Protein AF-A0A2D5TVE5-F1 (afdb_monomer)

Nearest PDB structures (foldseek):
  7y28-assembly1_B  TM=4.968E-01  e=2.700E+00  Homo sapiens
  2rli-assembly1_A  TM=5.035E-01  e=1.716E+00  Homo sapiens
  7ot3-assembly1_B  TM=4.658E-01  e=2.880E+00  Homo sapiens
  1nj1-assembly1_A  TM=4.600E-01  e=2.700E+00  Methanothermobacter thermautotrophicus

Structure (mmCIF, N/CA/C/O backbone):
data_AF-A0A2D5TVE5-F1
#
_entry.id   AF-A0A2D5TVE5-F1
#
loop_
_atom_site.group_PDB
_atom_site.id
_atom_site.type_symbol
_atom_site.label_atom_id
_atom_site.label_alt_id
_atom_site.label_comp_id
_atom_site.label_asym_id
_atom_site.label_entity_id
_atom_site.label_seq_id
_atom_site.pdbx_PDB_ins_code
_atom_site.Cartn_x
_atom_site.Cartn_y
_atom_site.Cartn_z
_atom_site.occupancy
_atom_site.B_iso_or_equiv
_atom_site.auth_seq_id
_atom_site.auth_comp_id
_atom_site.auth_asym_id
_atom_site.auth_atom_id
_atom_site.pdbx_PDB_model_num
ATOM 1 N N . MET A 1 1 ? 2.453 4.242 -17.280 1.00 61.78 1 MET A N 1
ATOM 2 C CA . MET A 1 1 ? 2.734 3.548 -16.015 1.00 61.78 1 MET A CA 1
ATOM 3 C C . MET A 1 1 ? 4.223 3.568 -15.744 1.00 61.78 1 MET A C 1
ATOM 5 O O . MET A 1 1 ? 4.972 3.250 -16.664 1.00 61.78 1 MET A O 1
ATOM 9 N N . ALA A 1 2 ? 4.630 3.932 -14.527 1.00 77.81 2 ALA A N 1
ATOM 10 C CA . ALA A 1 2 ? 6.026 3.862 -14.098 1.00 77.81 2 ALA A CA 1
ATOM 11 C C . AL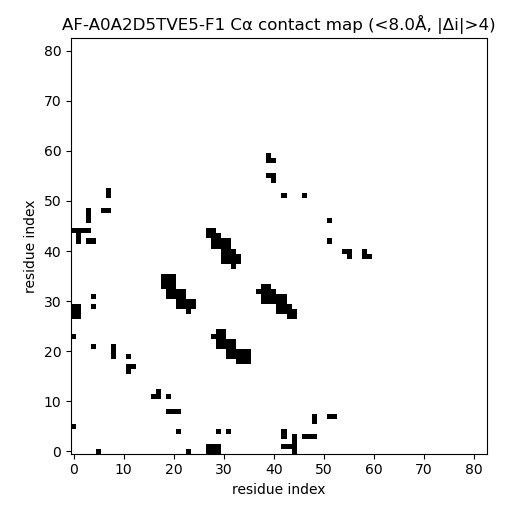A A 1 2 ? 6.524 2.407 -14.153 1.00 77.81 2 ALA A C 1
ATOM 13 O O . ALA A 1 2 ? 5.847 1.516 -13.636 1.00 77.81 2 ALA A O 1
ATOM 14 N N . GLU A 1 3 ? 7.693 2.153 -14.750 1.00 90.56 3 GLU A N 1
ATOM 15 C CA . GLU A 1 3 ? 8.314 0.814 -14.822 1.00 90.56 3 GLU A CA 1
ATOM 16 C C . GLU A 1 3 ? 8.472 0.198 -13.423 1.00 90.56 3 GLU A C 1
ATOM 18 O O . GLU A 1 3 ? 8.083 -0.943 -13.179 1.00 90.56 3 GLU A O 1
ATOM 23 N N . VAL A 1 4 ? 8.901 1.022 -12.467 1.00 94.50 4 VAL A N 1
ATOM 24 C CA . VAL A 1 4 ? 9.050 0.658 -11.054 1.00 94.50 4 VAL A CA 1
ATOM 25 C C . VAL A 1 4 ? 7.722 0.226 -10.432 1.00 94.50 4 VAL A C 1
ATOM 27 O O . VAL A 1 4 ? 7.693 -0.739 -9.676 1.00 94.50 4 VAL A O 1
ATOM 30 N N . ALA A 1 5 ? 6.604 0.882 -10.760 1.00 95.12 5 ALA A N 1
ATOM 31 C CA . ALA A 1 5 ? 5.300 0.510 -10.210 1.00 95.12 5 ALA A CA 1
ATOM 32 C C . ALA A 1 5 ? 4.861 -0.889 -10.672 1.00 95.12 5 ALA A C 1
ATOM 34 O O . ALA A 1 5 ? 4.325 -1.657 -9.874 1.00 95.12 5 ALA A O 1
ATOM 35 N N . LEU A 1 6 ? 5.135 -1.238 -11.934 1.00 95.25 6 LEU A N 1
ATOM 36 C CA . LEU A 1 6 ? 4.871 -2.576 -12.470 1.00 95.25 6 LEU A CA 1
ATOM 37 C C . LEU A 1 6 ? 5.750 -3.640 -11.807 1.00 95.25 6 LEU A C 1
ATOM 39 O O . LEU A 1 6 ? 5.235 -4.689 -11.429 1.00 95.25 6 LEU A O 1
ATOM 43 N N . GLU A 1 7 ? 7.045 -3.368 -11.627 1.00 96.12 7 GLU A N 1
ATOM 44 C CA . GLU A 1 7 ? 7.942 -4.279 -10.904 1.00 96.12 7 GLU A CA 1
ATOM 45 C C . GLU A 1 7 ? 7.479 -4.512 -9.461 1.00 96.12 7 GLU A C 1
ATOM 47 O O . GLU A 1 7 ? 7.505 -5.639 -8.970 1.00 96.12 7 GLU A O 1
ATOM 52 N N . ILE A 1 8 ? 7.037 -3.455 -8.774 1.00 97.19 8 ILE A N 1
ATOM 53 C CA . ILE A 1 8 ? 6.504 -3.553 -7.413 1.00 97.19 8 ILE A CA 1
ATOM 54 C C . ILE A 1 8 ? 5.257 -4.436 -7.387 1.00 97.19 8 ILE A C 1
ATOM 56 O O . ILE A 1 8 ? 5.174 -5.328 -6.546 1.00 97.19 8 ILE A O 1
ATOM 60 N N . LEU A 1 9 ? 4.313 -4.235 -8.312 1.00 96.94 9 LEU A N 1
ATOM 61 C CA . LEU A 1 9 ? 3.112 -5.066 -8.384 1.00 96.94 9 LEU A CA 1
ATOM 62 C C . LEU A 1 9 ? 3.459 -6.540 -8.632 1.00 96.94 9 LEU A C 1
ATOM 64 O O . LEU A 1 9 ? 2.918 -7.403 -7.950 1.00 96.94 9 LEU A O 1
ATOM 68 N N . GLN A 1 10 ? 4.403 -6.827 -9.533 1.00 97.56 10 GLN A N 1
ATOM 69 C CA . GLN A 1 10 ? 4.867 -8.195 -9.794 1.00 97.56 10 GLN A CA 1
ATOM 70 C C . GLN A 1 10 ? 5.456 -8.852 -8.543 1.00 97.56 10 GLN A C 1
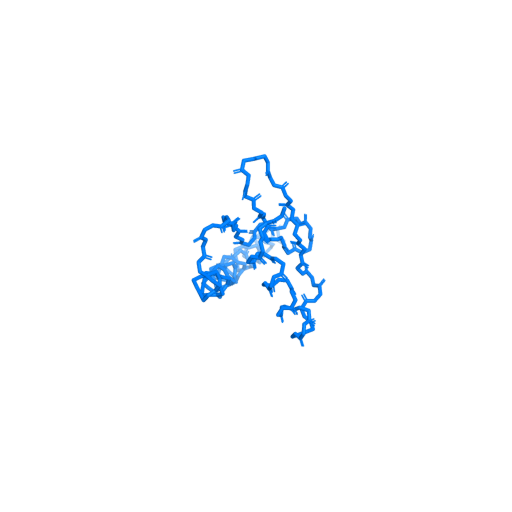ATOM 72 O O . GLN A 1 10 ? 5.116 -9.990 -8.240 1.00 97.56 10 GLN A O 1
ATOM 77 N N . ILE A 1 11 ? 6.281 -8.132 -7.775 1.00 97.75 11 ILE A N 1
ATOM 78 C CA . ILE A 1 11 ? 6.821 -8.641 -6.504 1.00 97.75 11 ILE A CA 1
ATOM 79 C C . ILE A 1 11 ? 5.689 -8.966 -5.525 1.00 97.75 11 ILE A C 1
ATOM 81 O O . ILE A 1 11 ? 5.712 -10.009 -4.878 1.00 97.75 11 ILE A O 1
ATOM 85 N N . LEU A 1 12 ? 4.693 -8.087 -5.401 1.00 97.56 12 LEU A N 1
ATOM 86 C CA . LEU A 1 12 ? 3.553 -8.316 -4.512 1.00 97.56 12 LEU A CA 1
ATOM 87 C C . LEU A 1 12 ? 2.722 -9.528 -4.966 1.00 97.56 12 LEU A C 1
ATOM 89 O O . LEU A 1 12 ? 2.329 -10.340 -4.131 1.00 97.56 12 LEU A O 1
ATOM 93 N N . GLU A 1 13 ? 2.512 -9.704 -6.271 1.00 97.25 13 GLU A N 1
ATOM 94 C CA . GLU A 1 13 ? 1.832 -10.875 -6.840 1.00 97.25 13 GLU A CA 1
ATOM 95 C C . GLU A 1 13 ? 2.606 -12.181 -6.609 1.00 97.25 13 GLU A C 1
ATOM 97 O O . GLU A 1 13 ? 1.996 -13.188 -6.246 1.00 97.25 13 GLU A O 1
ATOM 102 N N . GLU A 1 14 ? 3.935 -12.173 -6.760 1.00 98.25 14 GLU A N 1
ATOM 103 C CA . GLU A 1 14 ? 4.811 -13.317 -6.452 1.00 98.25 14 GLU A CA 1
ATOM 104 C C . GLU A 1 14 ? 4.764 -13.709 -4.967 1.00 98.25 14 GLU A C 1
ATOM 106 O O . GLU A 1 14 ? 4.958 -14.876 -4.624 1.00 98.25 14 GLU A O 1
ATOM 111 N N . LEU A 1 15 ? 4.477 -12.745 -4.089 1.00 97.75 15 LEU A N 1
ATOM 112 C CA . LEU A 1 15 ? 4.268 -12.945 -2.654 1.00 97.75 15 LEU A CA 1
ATOM 113 C C . LEU A 1 15 ? 2.811 -13.295 -2.293 1.00 97.75 15 LEU A C 1
ATOM 115 O O . LEU A 1 15 ? 2.469 -13.302 -1.112 1.00 97.75 15 LEU A O 1
ATOM 119 N N . GLU A 1 16 ? 1.958 -13.578 -3.283 1.00 97.94 16 GLU A N 1
ATOM 120 C CA . GLU A 1 16 ? 0.526 -13.889 -3.125 1.00 97.94 16 GLU A CA 1
ATOM 121 C C . GLU A 1 16 ? -0.317 -12.729 -2.539 1.00 97.94 16 GLU A C 1
ATOM 123 O O . GLU A 1 16 ? -1.437 -12.920 -2.052 1.00 97.94 16 GLU A O 1
ATOM 128 N N . LEU A 1 17 ? 0.180 -11.489 -2.617 1.00 96.75 17 LEU A N 1
ATOM 129 C CA . LEU A 1 17 ? -0.490 -10.275 -2.135 1.00 96.75 17 LEU A CA 1
ATOM 130 C C . LEU A 1 17 ? -1.375 -9.656 -3.228 1.00 96.75 17 LEU A C 1
ATOM 132 O O . LEU A 1 17 ? -1.168 -8.532 -3.684 1.00 96.75 17 LEU A O 1
ATOM 136 N N . HIS A 1 18 ? -2.401 -10.395 -3.652 1.00 96.06 18 HIS A N 1
ATOM 137 C CA . HIS A 1 18 ? -3.283 -10.014 -4.767 1.00 96.06 18 HIS A CA 1
ATOM 138 C C . HIS A 1 18 ? -4.266 -8.867 -4.465 1.00 96.06 18 HIS A C 1
ATOM 140 O O . HIS A 1 18 ? -5.069 -8.500 -5.319 1.00 96.06 18 HIS A O 1
ATOM 146 N N . GLN A 1 19 ? -4.257 -8.319 -3.248 1.00 95.88 19 GLN A N 1
ATOM 147 C CA . GLN A 1 19 ? -5.138 -7.216 -2.845 1.00 95.88 19 GLN A CA 1
ATOM 148 C C . GLN A 1 19 ? -4.612 -5.849 -3.299 1.00 95.88 19 GLN A C 1
ATOM 150 O O . GLN A 1 19 ? -5.325 -4.850 -3.175 1.00 95.88 19 GLN A O 1
ATOM 155 N N . PHE A 1 20 ? -3.368 -5.792 -3.779 1.00 97.12 20 PHE A N 1
ATOM 156 C CA . PHE A 1 20 ? -2.754 -4.569 -4.265 1.00 97.12 20 PHE A CA 1
ATOM 157 C C . PHE A 1 20 ? -3.082 -4.335 -5.740 1.00 97.12 20 PHE A C 1
ATOM 159 O O . PHE A 1 20 ? -2.998 -5.246 -6.559 1.00 97.12 20 PHE A O 1
ATOM 166 N N . THR A 1 21 ? -3.429 -3.099 -6.087 1.00 97.06 21 THR A N 1
ATOM 167 C CA . THR A 1 21 ? -3.705 -2.674 -7.464 1.00 97.06 21 THR A CA 1
ATOM 168 C C . THR A 1 21 ? -3.006 -1.355 -7.773 1.00 97.06 21 THR A C 1
ATOM 170 O O . THR A 1 21 ? -2.671 -0.581 -6.876 1.00 97.06 21 THR A O 1
ATOM 173 N N . LEU A 1 22 ? -2.755 -1.091 -9.057 1.00 96.44 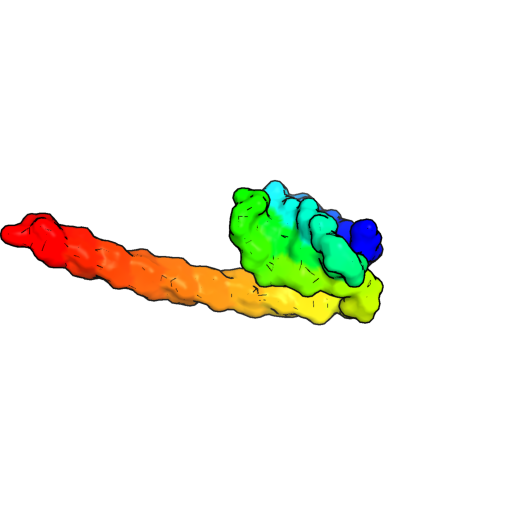22 LEU A N 1
ATOM 174 C CA . LEU A 1 22 ? -2.161 0.165 -9.515 1.00 96.44 22 LEU A CA 1
ATOM 175 C C . LEU A 1 22 ? -3.227 1.092 -10.098 1.00 96.44 22 LEU A C 1
ATOM 177 O O . LEU A 1 22 ? -4.097 0.664 -10.860 1.00 96.44 22 LEU A O 1
ATOM 181 N N . ARG A 1 23 ? -3.122 2.386 -9.794 1.00 95.81 23 ARG A N 1
ATOM 182 C CA . ARG A 1 23 ? -3.961 3.438 -10.375 1.00 95.81 23 ARG A CA 1
ATOM 183 C C . ARG A 1 23 ? -3.092 4.560 -10.926 1.00 95.81 23 ARG A C 1
ATOM 185 O O . ARG A 1 23 ? -2.446 5.288 -10.181 1.00 95.81 23 ARG A O 1
ATOM 192 N N . GLU A 1 24 ? -3.110 4.737 -12.242 1.00 93.25 24 GLU A N 1
ATOM 193 C CA . GLU A 1 24 ? -2.391 5.843 -12.877 1.00 93.25 24 GLU A CA 1
ATOM 194 C C . GLU A 1 24 ? -3.020 7.194 -12.518 1.00 93.25 24 GLU A C 1
ATOM 196 O O . GLU A 1 24 ? -4.245 7.368 -12.544 1.00 93.25 24 GLU A O 1
ATOM 201 N N . ARG A 1 25 ? -2.168 8.172 -12.211 1.00 90.31 25 ARG A N 1
ATOM 202 C CA . ARG A 1 25 ? -2.556 9.556 -11.949 1.00 90.31 25 ARG A CA 1
ATOM 203 C C . ARG A 1 25 ? -2.041 10.463 -13.068 1.00 90.31 25 ARG A C 1
ATOM 205 O O . ARG A 1 25 ? -0.996 10.198 -13.666 1.00 90.31 25 ARG A O 1
ATOM 212 N N . PRO A 1 26 ? -2.748 11.569 -13.362 1.00 83.69 26 PRO A N 1
ATOM 213 C CA . PRO A 1 26 ? -2.216 12.597 -14.247 1.00 83.69 26 PRO A CA 1
ATOM 214 C C . PRO A 1 26 ? -0.868 13.104 -13.716 1.00 83.69 26 PRO A C 1
ATOM 216 O O . PRO A 1 26 ? -0.777 13.470 -12.547 1.00 83.69 26 PRO A O 1
ATOM 219 N N . GLY A 1 27 ? 0.156 13.152 -14.573 1.00 79.56 27 GLY A N 1
ATOM 220 C CA . GLY A 1 27 ? 1.477 13.690 -14.216 1.00 79.56 27 GLY A CA 1
ATOM 221 C C . GLY A 1 27 ? 2.603 12.670 -14.023 1.00 79.56 27 GLY A C 1
ATOM 222 O O . GLY A 1 27 ? 3.646 13.059 -13.518 1.00 79.56 27 GLY A O 1
ATOM 223 N N . GLY A 1 28 ? 2.425 11.406 -14.429 1.00 81.19 28 GLY A N 1
ATOM 224 C CA . GLY A 1 28 ? 3.495 10.389 -14.364 1.00 81.19 28 GLY A CA 1
ATOM 225 C C . GLY A 1 28 ? 3.632 9.707 -13.000 1.00 81.19 28 GLY A C 1
ATOM 226 O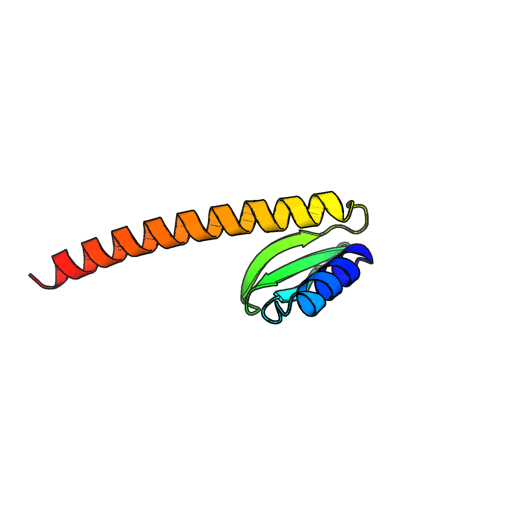 O . GLY A 1 28 ? 4.580 8.976 -12.754 1.00 81.19 28 GLY A O 1
ATOM 227 N N . GLN A 1 29 ? 2.670 9.927 -12.107 1.00 91.69 29 GLN A N 1
ATOM 228 C CA . GLN A 1 29 ? 2.598 9.253 -10.818 1.00 91.69 29 GLN A CA 1
ATOM 229 C C . GLN A 1 29 ? 1.660 8.043 -10.910 1.00 91.69 29 GLN A C 1
ATOM 231 O O . GLN A 1 29 ? 0.618 8.096 -11.569 1.00 91.69 29 GLN A O 1
ATOM 236 N N . THR A 1 30 ? 2.017 6.950 -10.243 1.00 95.94 30 THR A N 1
ATOM 237 C CA . THR A 1 30 ? 1.192 5.741 -10.146 1.00 95.94 30 THR A CA 1
ATOM 238 C C . THR A 1 30 ? 0.915 5.435 -8.681 1.00 95.94 30 THR A C 1
ATOM 240 O O . THR A 1 30 ? 1.840 5.244 -7.901 1.00 95.94 30 THR A O 1
ATOM 243 N N . ASP A 1 31 ? -0.353 5.380 -8.297 1.00 96.31 31 ASP A N 1
ATOM 244 C CA . ASP A 1 31 ? -0.764 5.032 -6.940 1.00 96.31 31 ASP A CA 1
ATOM 245 C C . ASP A 1 31 ? -0.781 3.511 -6.764 1.00 96.31 31 ASP A C 1
ATOM 247 O O . ASP A 1 31 ? -1.354 2.795 -7.589 1.00 96.31 31 ASP A O 1
ATOM 251 N N . LEU A 1 32 ? -0.197 3.028 -5.668 1.00 96.88 32 LEU A N 1
ATOM 252 C CA . LEU A 1 32 ? -0.366 1.667 -5.176 1.00 96.88 32 LEU A CA 1
ATOM 253 C C . LEU A 1 32 ? -1.515 1.649 -4.164 1.00 96.88 32 LEU A C 1
ATOM 255 O O . LEU A 1 32 ? -1.442 2.261 -3.095 1.00 96.88 32 LEU A O 1
ATOM 259 N N . MET A 1 33 ? -2.579 0.940 -4.514 1.00 97.62 33 MET A N 1
ATOM 260 C CA . MET A 1 33 ? -3.825 0.862 -3.765 1.00 97.62 33 MET A CA 1
ATOM 261 C C . MET A 1 33 ? -3.972 -0.517 -3.118 1.00 97.62 33 MET A C 1
ATOM 263 O O . MET A 1 33 ? -3.608 -1.515 -3.724 1.00 97.62 33 MET A O 1
ATOM 267 N N . LEU A 1 34 ? -4.568 -0.588 -1.931 1.00 95.75 34 LEU A N 1
ATOM 268 C CA . LEU A 1 34 ? -5.030 -1.815 -1.286 1.00 95.75 34 LEU A CA 1
ATOM 269 C C . LEU A 1 34 ? -6.559 -1.900 -1.384 1.00 95.75 34 LEU A C 1
ATOM 271 O O . LEU A 1 34 ? -7.267 -0.937 -1.060 1.00 95.75 34 LEU A O 1
ATOM 275 N N . ASN A 1 35 ? -7.074 -3.054 -1.818 1.00 94.62 35 ASN A N 1
ATOM 276 C CA . ASN A 1 35 ? -8.505 -3.314 -2.024 1.00 94.62 35 ASN A CA 1
ATOM 277 C C . ASN A 1 35 ? -9.203 -2.203 -2.839 1.00 94.62 35 ASN A C 1
ATOM 279 O O . ASN A 1 35 ? -10.308 -1.779 -2.494 1.00 94.62 35 ASN A O 1
ATOM 283 N N . ASP A 1 36 ? -8.522 -1.668 -3.860 1.00 92.31 36 ASP A N 1
ATOM 284 C CA . ASP A 1 36 ? -8.953 -0.583 -4.765 1.00 92.31 36 ASP A CA 1
ATOM 285 C C . ASP A 1 36 ? -9.298 0.778 -4.130 1.00 92.31 36 ASP A C 1
ATOM 287 O O . ASP A 1 36 ? -9.606 1.744 -4.842 1.00 92.31 36 ASP A O 1
ATOM 291 N N . ASN A 1 37 ? -9.233 0.894 -2.804 1.00 92.88 37 ASN A N 1
ATOM 292 C CA . ASN A 1 37 ? -9.807 2.025 -2.075 1.00 92.88 37 ASN A CA 1
ATOM 293 C C . ASN A 1 37 ? -8.823 2.705 -1.126 1.00 92.88 37 ASN A C 1
ATOM 295 O O . ASN A 1 37 ? -8.929 3.914 -0.926 1.00 92.88 37 ASN A O 1
ATOM 299 N N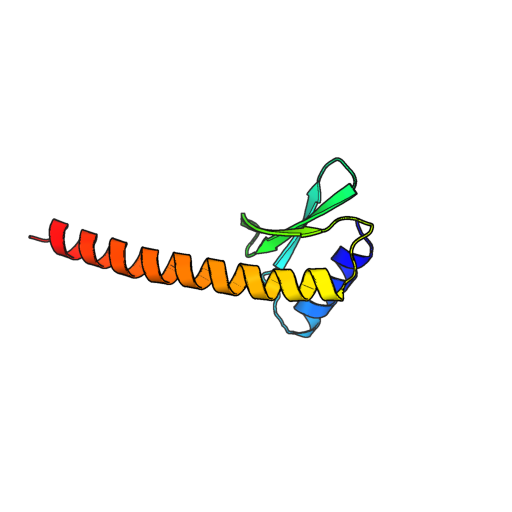 . LEU A 1 38 ? -7.860 1.967 -0.571 1.00 94.81 38 LEU A N 1
ATOM 300 C CA . LEU A 1 38 ? -6.885 2.525 0.357 1.00 94.81 38 LEU A CA 1
ATOM 301 C C . LEU A 1 38 ? -5.583 2.829 -0.378 1.00 94.81 38 LEU A C 1
ATOM 303 O O . LEU A 1 38 ? -4.925 1.919 -0.865 1.00 94.81 38 LEU A O 1
ATOM 307 N N . LEU A 1 39 ? -5.211 4.103 -0.465 1.00 96.00 39 LEU A N 1
ATOM 308 C CA . LEU A 1 39 ? -3.893 4.486 -0.965 1.00 96.00 39 LEU A CA 1
ATOM 309 C C . LEU A 1 39 ? -2.833 4.035 0.043 1.00 96.00 39 LEU A C 1
ATOM 311 O O . LEU A 1 39 ? -2.880 4.460 1.194 1.00 96.00 39 LEU A O 1
ATOM 315 N N . ILE A 1 40 ? -1.890 3.207 -0.399 1.00 96.44 40 ILE A N 1
ATOM 316 C CA . ILE A 1 40 ? -0.729 2.813 0.406 1.00 96.44 40 ILE A CA 1
ATOM 317 C C . ILE A 1 40 ? 0.412 3.784 0.153 1.00 96.44 40 ILE A C 1
ATOM 319 O O . ILE A 1 40 ? 0.978 4.340 1.085 1.00 96.44 40 ILE A O 1
ATOM 323 N N . THR A 1 41 ? 0.748 4.018 -1.114 1.00 96.19 41 THR A N 1
ATOM 324 C CA . THR A 1 41 ? 1.755 5.012 -1.479 1.00 96.19 41 THR A CA 1
ATOM 325 C C . THR A 1 41 ? 1.623 5.420 -2.942 1.00 96.19 41 THR A C 1
ATOM 327 O O . THR A 1 41 ? 0.981 4.725 -3.729 1.00 96.19 41 THR A O 1
ATOM 330 N N . SER A 1 42 ? 2.249 6.533 -3.312 1.00 95.62 42 SER A N 1
ATOM 331 C CA . SER A 1 42 ? 2.343 6.994 -4.696 1.00 95.62 42 SER A CA 1
ATOM 332 C C . SER A 1 42 ? 3.777 6.831 -5.193 1.00 95.62 42 SER A C 1
ATOM 334 O O . SER A 1 42 ? 4.720 7.178 -4.485 1.00 95.62 42 SER A O 1
ATOM 336 N N . ILE A 1 43 ? 3.924 6.301 -6.404 1.00 95.62 43 ILE A N 1
ATOM 337 C CA . ILE A 1 43 ? 5.198 5.932 -7.024 1.00 95.62 43 ILE A CA 1
ATOM 338 C C . ILE A 1 43 ? 5.459 6.870 -8.201 1.00 95.62 43 ILE A C 1
ATOM 340 O O . ILE A 1 43 ? 4.611 6.986 -9.092 1.00 95.62 43 ILE A O 1
ATOM 344 N N . ASN A 1 44 ? 6.615 7.529 -8.217 1.00 92.06 44 ASN A N 1
ATOM 345 C CA . ASN A 1 44 ? 7.036 8.365 -9.346 1.00 92.06 44 ASN A CA 1
ATOM 346 C C . ASN A 1 44 ? 7.945 7.581 -10.308 1.00 92.06 44 ASN A C 1
ATOM 348 O O . ASN A 1 44 ? 8.565 6.590 -9.922 1.00 92.06 44 ASN A O 1
ATOM 352 N N . ASP A 1 45 ? 8.034 8.037 -11.560 1.00 85.50 45 ASP A N 1
ATOM 353 C CA . ASP A 1 45 ? 8.81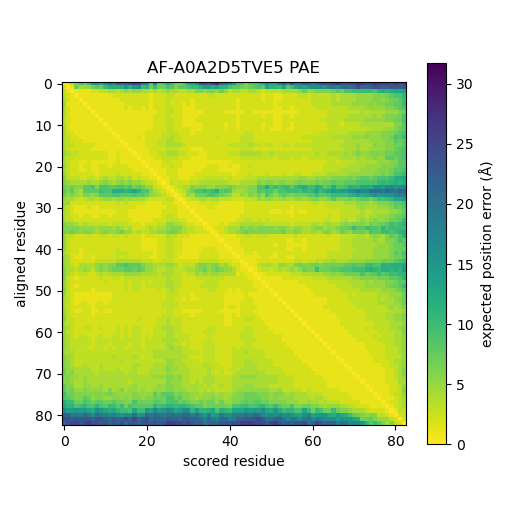3 7.381 -12.624 1.00 85.50 45 ASP A CA 1
ATOM 354 C C . ASP A 1 45 ? 10.326 7.276 -12.326 1.00 85.50 45 ASP A C 1
ATOM 356 O O . ASP A 1 45 ? 11.004 6.430 -12.904 1.00 85.50 45 ASP A O 1
ATOM 360 N N . ASP A 1 46 ? 10.864 8.125 -11.448 1.00 89.25 46 ASP A N 1
ATOM 361 C CA . ASP A 1 46 ? 12.290 8.239 -11.124 1.00 89.25 46 ASP A CA 1
ATOM 362 C C . ASP A 1 46 ? 12.692 7.618 -9.774 1.00 89.25 46 ASP A C 1
ATOM 364 O O . ASP A 1 46 ? 13.849 7.725 -9.365 1.00 89.25 46 ASP A O 1
ATOM 368 N N . GLU A 1 47 ? 11.765 6.965 -9.068 1.00 92.50 47 GLU A N 1
ATOM 369 C CA . GLU A 1 47 ? 12.044 6.385 -7.752 1.00 92.50 47 GLU A CA 1
ATOM 370 C C . GLU A 1 47 ? 12.795 5.050 -7.821 1.00 92.50 47 GLU A C 1
ATOM 372 O O . GLU A 1 47 ? 12.578 4.213 -8.692 1.00 92.50 47 GLU A O 1
ATOM 377 N N . GLU A 1 48 ? 13.656 4.798 -6.834 1.00 95.50 48 GLU A N 1
ATOM 378 C CA . GLU A 1 48 ? 14.299 3.494 -6.690 1.00 95.50 48 GLU A CA 1
ATOM 379 C C . GLU A 1 48 ? 13.337 2.466 -6.083 1.00 95.50 48 GLU A C 1
ATOM 381 O O . GLU A 1 48 ? 12.693 2.707 -5.059 1.00 95.50 48 GLU A O 1
ATOM 386 N N . LYS A 1 49 ? 13.312 1.260 -6.657 1.00 95.38 49 LYS A N 1
ATOM 387 C CA . LYS A 1 49 ? 12.471 0.147 -6.190 1.00 95.38 49 LYS A CA 1
ATOM 388 C C . LYS A 1 49 ? 12.618 -0.158 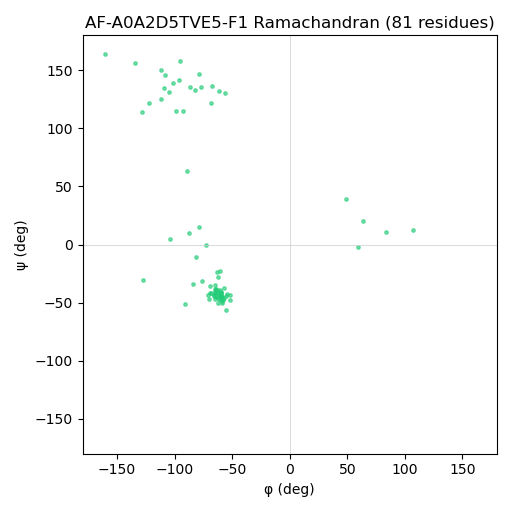-4.694 1.00 95.38 49 LYS A C 1
ATOM 390 O O . LYS A 1 49 ? 11.621 -0.393 -4.017 1.00 95.38 49 LYS A O 1
ATOM 395 N N . SER A 1 50 ? 13.846 -0.164 -4.175 1.00 96.38 50 SER A N 1
ATOM 396 C CA . SER A 1 50 ? 14.127 -0.384 -2.747 1.00 96.38 50 SER A CA 1
ATOM 397 C C . SER A 1 50 ? 13.430 0.652 -1.869 1.00 96.38 50 SER A C 1
ATOM 399 O O . SER A 1 50 ? 12.780 0.284 -0.895 1.00 96.38 50 SER A O 1
ATOM 401 N N . SER A 1 51 ? 13.495 1.927 -2.257 1.00 96.94 51 SER A N 1
ATOM 402 C CA . SER A 1 51 ? 12.842 3.022 -1.540 1.00 96.94 51 SER A CA 1
ATOM 403 C C . SER A 1 51 ? 11.320 2.856 -1.515 1.00 96.94 51 SER A C 1
ATOM 405 O O . SER A 1 51 ? 10.689 3.046 -0.474 1.00 96.94 51 SER A O 1
ATOM 407 N N . VAL A 1 52 ? 10.722 2.420 -2.630 1.00 97.12 52 VAL A N 1
ATOM 408 C CA . VAL A 1 52 ? 9.280 2.143 -2.690 1.00 97.12 52 VAL A CA 1
ATOM 409 C C . VAL A 1 52 ? 8.894 0.989 -1.759 1.00 97.12 52 VAL A C 1
ATOM 411 O O . VAL A 1 52 ? 7.922 1.118 -1.019 1.00 97.12 52 VAL A O 1
ATOM 414 N N . LEU A 1 53 ? 9.653 -0.113 -1.746 1.00 97.50 53 LEU A N 1
ATOM 415 C CA . LEU A 1 53 ? 9.390 -1.259 -0.862 1.00 97.50 53 LEU A CA 1
ATOM 416 C C . LEU A 1 53 ? 9.506 -0.890 0.623 1.00 97.50 53 LEU A C 1
ATOM 418 O O . LEU A 1 53 ? 8.640 -1.259 1.415 1.00 97.50 53 LEU A O 1
ATOM 422 N N . GLU A 1 54 ? 10.538 -0.134 1.004 1.00 97.94 54 GLU A N 1
ATOM 423 C CA . GLU A 1 54 ? 10.705 0.360 2.378 1.00 97.94 54 GLU A CA 1
ATOM 424 C C . GLU A 1 54 ? 9.522 1.230 2.808 1.00 97.94 54 GLU A C 1
ATOM 426 O O . GLU A 1 54 ? 8.999 1.082 3.916 1.00 97.94 54 GLU A O 1
ATOM 431 N N . ARG A 1 55 ? 9.046 2.092 1.907 1.00 97.25 55 ARG A N 1
ATOM 432 C CA . ARG A 1 55 ? 7.866 2.919 2.147 1.00 97.25 55 A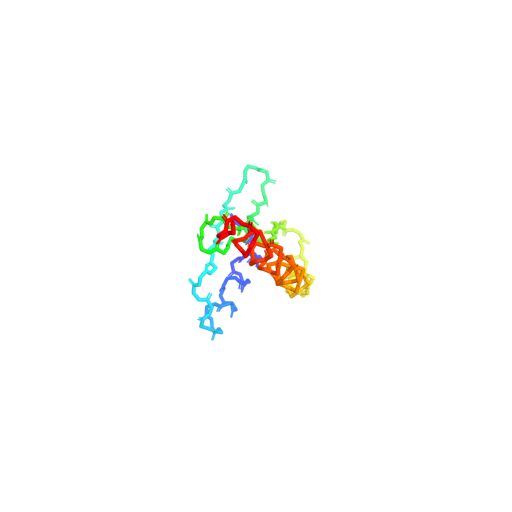RG A CA 1
ATOM 433 C C . ARG A 1 55 ? 6.600 2.077 2.282 1.00 97.25 55 ARG A C 1
ATOM 435 O O . ARG A 1 55 ? 5.857 2.305 3.225 1.00 97.25 55 ARG A O 1
ATOM 442 N N . ILE A 1 56 ? 6.378 1.064 1.438 1.00 97.25 56 ILE A N 1
ATOM 443 C CA . ILE A 1 56 ? 5.234 0.140 1.583 1.00 97.25 56 ILE A CA 1
ATOM 444 C C . ILE A 1 56 ? 5.224 -0.501 2.975 1.00 97.25 56 ILE A C 1
ATOM 446 O O . ILE A 1 56 ? 4.172 -0.556 3.614 1.00 97.25 56 ILE A O 1
ATOM 450 N N . ILE A 1 57 ? 6.383 -0.949 3.467 1.00 96.69 57 ILE A N 1
ATOM 451 C CA . ILE A 1 57 ? 6.514 -1.523 4.813 1.00 96.69 57 ILE A CA 1
ATOM 452 C C . ILE A 1 57 ? 6.156 -0.479 5.876 1.00 96.69 57 ILE A C 1
ATOM 454 O O . ILE A 1 57 ? 5.339 -0.760 6.751 1.00 96.69 57 ILE A O 1
ATOM 458 N N . SER A 1 58 ? 6.741 0.718 5.789 1.00 97.81 58 SER A N 1
ATOM 459 C CA . SER A 1 58 ? 6.499 1.800 6.749 1.00 97.81 58 SER A CA 1
ATOM 460 C C . SER A 1 58 ? 5.020 2.191 6.812 1.00 97.81 58 SER A C 1
ATOM 462 O O . SER A 1 58 ? 4.439 2.215 7.893 1.00 97.81 58 SER A O 1
ATOM 464 N N . GLU A 1 59 ? 4.395 2.437 5.661 1.00 97.06 59 GLU A N 1
ATOM 465 C CA . GLU A 1 59 ? 2.984 2.829 5.569 1.00 97.06 59 GLU A CA 1
ATOM 466 C C . GLU A 1 59 ? 2.063 1.715 6.086 1.00 97.06 59 GLU A C 1
ATOM 468 O O . GLU A 1 59 ? 1.098 1.982 6.798 1.00 97.06 59 GLU A O 1
ATOM 473 N N . SER A 1 60 ? 2.393 0.447 5.816 1.00 94.50 60 SER A N 1
ATOM 474 C CA . SER A 1 60 ? 1.627 -0.697 6.332 1.00 94.50 60 SER A CA 1
ATOM 475 C C . SER A 1 60 ? 1.661 -0.779 7.862 1.00 94.50 60 SER A C 1
ATOM 477 O O . SER A 1 60 ? 0.646 -1.090 8.487 1.00 94.50 60 SER A O 1
ATOM 479 N N . VAL A 1 61 ? 2.812 -0.483 8.479 1.00 96.50 61 VAL A N 1
ATOM 480 C CA . VAL A 1 61 ? 2.939 -0.418 9.945 1.00 96.50 61 VAL A CA 1
ATOM 481 C C . VAL A 1 61 ? 2.086 0.716 10.504 1.00 96.50 61 VAL A C 1
ATOM 483 O O . VAL A 1 61 ? 1.316 0.483 11.433 1.00 96.50 61 VAL A O 1
ATOM 486 N N . THR A 1 62 ? 2.163 1.907 9.907 1.00 96.44 62 THR A N 1
ATOM 487 C CA . THR A 1 62 ? 1.364 3.064 10.325 1.00 96.44 62 THR A CA 1
ATOM 488 C C . THR A 1 62 ? -0.138 2.803 10.200 1.00 96.44 62 THR A C 1
ATOM 490 O O . THR A 1 62 ? -0.888 3.099 11.128 1.00 96.44 62 THR A O 1
ATOM 493 N N . ILE A 1 63 ? -0.595 2.203 9.096 1.00 94.81 63 ILE A N 1
ATOM 494 C CA . ILE A 1 63 ? -2.008 1.839 8.909 1.00 94.81 63 ILE A CA 1
ATOM 495 C C . ILE A 1 63 ? -2.463 0.868 9.998 1.00 94.81 63 ILE A C 1
ATOM 497 O O . ILE A 1 63 ? -3.531 1.070 10.569 1.00 94.81 63 ILE A O 1
ATOM 501 N N . ARG A 1 64 ? -1.662 -0.158 10.314 1.00 95.69 64 ARG A N 1
ATOM 502 C CA . ARG A 1 64 ? -1.992 -1.104 11.387 1.00 95.69 64 ARG A CA 1
ATOM 503 C C . ARG A 1 64 ? -2.148 -0.392 12.730 1.00 95.69 64 ARG A C 1
ATOM 505 O O . ARG A 1 64 ? -3.162 -0.585 13.379 1.00 95.69 64 ARG A O 1
ATOM 512 N N . GLU A 1 65 ? -1.203 0.468 13.109 1.00 98.00 65 GLU A N 1
ATOM 513 C CA . GLU A 1 65 ? -1.270 1.216 14.376 1.00 98.00 65 GLU A CA 1
ATOM 514 C C . GLU A 1 65 ? -2.524 2.100 14.469 1.00 98.00 65 GLU A C 1
ATOM 516 O O . GLU A 1 65 ? -3.173 2.152 15.511 1.00 98.00 65 GLU A O 1
ATOM 521 N N . ILE A 1 66 ? -2.901 2.758 13.366 1.00 96.69 66 ILE A N 1
ATOM 522 C CA . ILE A 1 66 ? -4.131 3.559 13.295 1.00 96.69 66 ILE A CA 1
ATOM 523 C C . ILE A 1 66 ? -5.375 2.677 13.445 1.00 96.69 66 ILE A C 1
ATOM 525 O O . ILE A 1 66 ? -6.329 3.083 14.109 1.00 96.69 66 ILE A O 1
ATOM 529 N N . LEU A 1 67 ? -5.397 1.505 12.802 1.00 96.00 67 LEU A N 1
ATOM 530 C CA . LEU A 1 67 ? -6.529 0.579 12.874 1.00 96.00 67 LEU A CA 1
ATOM 531 C C . LEU A 1 67 ? -6.676 -0.027 14.272 1.00 96.00 67 LEU A C 1
ATOM 533 O O . LEU A 1 67 ? -7.798 -0.052 14.768 1.00 96.00 67 LEU A O 1
ATOM 537 N N . ASP A 1 68 ? -5.573 -0.410 14.917 1.00 97.94 68 ASP A N 1
ATOM 538 C CA . ASP A 1 68 ? -5.561 -0.906 16.298 1.00 97.94 68 ASP A CA 1
ATOM 539 C C . ASP A 1 68 ? -6.106 0.175 17.260 1.00 97.94 68 ASP A C 1
ATOM 541 O O . ASP A 1 68 ? -7.008 -0.075 18.057 1.00 97.94 68 ASP A O 1
ATOM 545 N N . GLU A 1 69 ? -5.644 1.429 17.135 1.00 98.31 69 GLU A N 1
ATOM 546 C CA . GLU A 1 69 ? -6.154 2.539 17.959 1.00 98.31 69 GLU A CA 1
ATOM 547 C C . GLU A 1 69 ? -7.636 2.852 17.672 1.00 98.31 69 GLU A C 1
ATOM 549 O O . GLU A 1 69 ? -8.390 3.258 18.567 1.00 98.31 69 GLU A O 1
ATOM 554 N N . ALA A 1 70 ? -8.069 2.713 16.417 1.00 97.62 70 ALA A N 1
ATOM 555 C CA . ALA A 1 70 ? -9.461 2.916 16.037 1.00 97.62 70 ALA A CA 1
ATOM 556 C C . ALA A 1 70 ? -10.367 1.817 16.605 1.00 97.62 70 ALA A C 1
ATOM 558 O O . ALA A 1 70 ? -11.448 2.145 17.096 1.00 97.62 70 ALA A O 1
ATOM 559 N N . GLU A 1 71 ? -9.930 0.556 16.565 1.00 98.06 71 GLU A N 1
ATOM 560 C CA . GLU A 1 71 ? -10.616 -0.590 17.168 1.00 98.06 71 GLU A CA 1
ATOM 561 C C . GLU A 1 71 ? -10.866 -0.337 18.657 1.00 98.06 71 GLU A C 1
ATOM 563 O O . GLU A 1 71 ? -12.030 -0.250 19.058 1.00 98.06 71 GLU A O 1
ATOM 568 N N . ASP A 1 72 ? -9.810 -0.052 19.429 1.00 97.75 72 ASP A N 1
ATOM 569 C CA . ASP A 1 72 ? -9.894 0.237 20.868 1.00 97.75 72 ASP A CA 1
ATOM 570 C C . ASP A 1 72 ? -10.925 1.339 21.177 1.00 97.75 72 ASP A C 1
ATOM 572 O O . ASP A 1 72 ? -11.783 1.212 22.057 1.00 97.75 72 ASP A O 1
ATOM 576 N N . LYS A 1 73 ? -10.879 2.449 20.430 1.00 97.75 73 LYS A N 1
ATOM 577 C CA . LYS A 1 73 ? -11.786 3.589 20.646 1.00 97.75 73 LYS A CA 1
ATOM 578 C C . LYS A 1 73 ? -13.231 3.284 20.262 1.00 97.75 73 LYS A C 1
ATOM 580 O O . LYS A 1 73 ? -14.150 3.822 20.890 1.00 97.75 73 LYS A O 1
ATOM 585 N N . ILE A 1 74 ? -13.446 2.490 19.214 1.00 97.69 74 ILE A N 1
ATOM 586 C CA . ILE A 1 74 ? -14.782 2.088 18.766 1.00 97.69 74 ILE A CA 1
ATOM 587 C C . ILE A 1 74 ? -15.391 1.113 19.775 1.00 97.69 74 ILE A C 1
ATOM 589 O O . ILE A 1 74 ? -16.548 1.304 20.153 1.00 97.69 74 ILE A O 1
ATOM 593 N N . GLU A 1 75 ? -14.630 0.135 20.268 1.00 96.56 75 GLU A N 1
ATOM 594 C CA . GLU A 1 75 ? -15.078 -0.780 21.325 1.00 96.56 75 GLU A CA 1
ATOM 595 C C . GLU A 1 75 ? -15.493 -0.018 22.591 1.00 96.56 75 GLU A C 1
ATOM 597 O O . GLU A 1 75 ? -16.602 -0.199 23.105 1.00 96.56 75 GLU A O 1
ATOM 602 N N . ASP A 1 76 ? -14.660 0.925 23.037 1.00 96.06 76 ASP A N 1
ATOM 603 C CA . ASP A 1 76 ? -14.950 1.813 24.166 1.00 96.06 76 ASP A CA 1
ATOM 604 C C . ASP A 1 76 ? -16.246 2.615 23.981 1.00 96.06 76 ASP A C 1
ATOM 606 O O . ASP A 1 76 ? -16.971 2.890 24.946 1.00 96.06 76 ASP A O 1
ATOM 610 N N . TYR A 1 77 ? -16.522 3.054 22.752 1.00 96.06 77 TYR A N 1
ATOM 611 C CA . TYR A 1 77 ? -17.742 3.781 22.421 1.00 96.06 77 TYR A CA 1
ATOM 612 C C . TYR A 1 77 ? -18.966 2.865 22.473 1.00 96.06 77 TYR A C 1
ATOM 614 O O . TYR A 1 77 ? -19.955 3.222 23.116 1.00 96.06 77 TYR A O 1
ATOM 622 N N . VAL A 1 78 ? -18.892 1.678 21.866 1.00 95.94 78 VAL A N 1
ATOM 623 C CA . VAL A 1 78 ? -19.980 0.686 21.877 1.00 95.94 78 VAL A CA 1
ATOM 624 C C . VAL A 1 78 ? -20.359 0.321 23.318 1.00 95.94 78 VAL A C 1
ATOM 626 O O . VAL A 1 78 ? -21.527 0.418 23.691 1.00 95.94 78 VAL A O 1
ATOM 629 N N . LEU A 1 79 ? -19.373 0.056 24.184 1.00 92.81 79 LEU A N 1
ATOM 630 C CA . LEU A 1 79 ? -19.596 -0.249 25.606 1.00 92.81 79 LEU A CA 1
ATOM 631 C C . LEU A 1 79 ? -20.234 0.897 26.415 1.00 92.81 79 LEU A C 1
ATOM 633 O O . LEU A 1 79 ? -20.814 0.654 27.480 1.00 92.81 79 LEU A O 1
ATOM 637 N N . LYS A 1 80 ? -20.093 2.151 25.966 1.00 91.00 80 LYS A N 1
ATOM 638 C CA . LYS A 1 80 ? -20.728 3.326 26.590 1.00 91.00 80 LYS A CA 1
ATOM 639 C C . LYS A 1 80 ? -22.163 3.530 26.117 1.00 91.00 80 LYS A C 1
ATOM 641 O O . LYS A 1 80 ? -22.963 4.022 26.904 1.00 91.00 80 LYS A O 1
ATOM 646 N N . VAL A 1 81 ? -22.462 3.206 24.859 1.00 86.31 81 VAL A N 1
ATOM 647 C CA . VAL A 1 81 ? -23.795 3.381 24.260 1.00 86.31 81 VAL A CA 1
ATOM 648 C C . VAL A 1 81 ? -24.774 2.299 24.723 1.00 86.31 81 VAL A C 1
ATOM 650 O O . VAL A 1 81 ? -25.954 2.594 24.884 1.00 86.31 81 VAL A O 1
ATOM 653 N N . ASP A 1 82 ? -24.296 1.087 25.009 1.00 70.12 82 ASP A N 1
ATOM 654 C CA . ASP A 1 82 ? -25.126 -0.038 25.475 1.00 70.12 82 ASP A CA 1
ATOM 655 C C . ASP A 1 82 ? -25.503 0.017 26.981 1.00 70.12 82 ASP A C 1
ATOM 657 O O . ASP A 1 82 ? -25.955 -0.982 27.550 1.00 70.12 82 ASP A O 1
ATOM 661 N N . LYS A 1 83 ? -25.332 1.167 27.650 1.00 53.91 83 LYS A N 1
ATOM 662 C CA . LYS A 1 83 ? -25.704 1.411 29.059 1.00 53.91 83 LYS A CA 1
ATOM 663 C C . LYS A 1 83 ? -26.788 2.474 29.185 1.00 53.91 83 LYS A C 1
ATOM 665 O O . LYS A 1 83 ? -27.649 2.301 30.078 1.00 53.91 83 LYS A O 1
#

Foldseek 3Di:
DAPLVVVLVVVCVVVVNVQWDWDDDPPQKIFIAGNNPHTQDIDHNPDDNV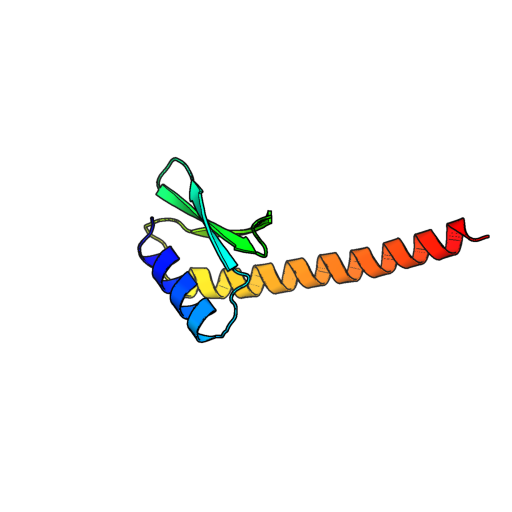VVVVSSVVSVVVVVVVVVVVVVVVVVVVVVVVD

Radius of gyration: 16.37 Å; Cα contacts (8 Å, |Δi|>4): 92; chains: 1; bounding box: 40×28×45 Å

Solvent-accessible surface area (backbone atoms only — not comparable to full-atom values): 4767 Å² total; per-residue (Å²): 129,29,68,53,56,54,54,51,50,50,54,35,47,78,69,69,44,75,53,57,42,80,44,82,44,93,88,59,35,28,33,38,20,41,75,84,71,42,79,65,50,75,40,52,66,85,58,57,62,68,62,53,53,53,47,51,53,53,43,51,51,52,51,49,55,52,49,54,55,48,49,56,53,50,52,57,47,54,67,59,70,80,108

Mean predicted aligned error: 4.16 Å

Sequence (83 aa):
MAEVALEILQILEELELHQFTLRERPGGQTDLMLNDNLLITSINDDEEKSSVLERIISESVTIREILDEAEDKIEDYVLKVDK

Secondary structure (DSSP, 8-state):
--HHHHHHHHHHHHTT-TTEEEEEETTTEEEEEETTTEEEEEEETT--HHHHHHHHHHHHHHHHHHHHHHHHHHHHHHHHHT-

pLDDT: mean 93.68, std 7.49, range [53.91, 98.31]